Protein AF-A0A0C9XWW9-F1 (afdb_monomer_lite)

Secondary structure (DSSP, 8-state):
----------------------------PPP----------------------------------HHHHHHHHHHHHHHHHHHHHHHHHHHTTPPPPPPPSSEE--SSSPPPEEEEEEEE-TT-SS-EEEEEEE-SSS-HHHHHHHTTEEESSSS--SEEEEHHHHTT-

Foldseek 3Di:
DDDDDDDDDDDDDDDDDDDDDDDDDDDDDDDDDDPPPDDDDDDPDDDDDDDDDDDDPDPPPPPCPPVNQVVLCVVQVVVCVVLLVVCCVVCVPHDDDDDDQEWEDDPDPFDWDWDWAWEAEPVDPDTDTYIYTAGPRHHRQNRCVNNQWHFPTNHHRNYTYGVVVVVVD

Sequence (169 aa):
LEDLLNPAQQAKSEMSHIPAVTTNPQSDPVPLESLDIVDGPEFEVSDDYDIPETSMPTPTIKKSSPSAAFQTWKVVIPTLVEIFVSYLTWTMGKPIPTPPSAMSHCMQACKTKTSVVVCLYFDHTYFCSIPVYSCKCASLPQVLLHHRLFPTSPSQPRMALSVKLLAFY

pLDDT: mean 73.1, std 25.46, range [27.5, 98.12]

Structure (mmCIF, N/CA/C/O backbone):
data_AF-A0A0C9XWW9-F1
#
_entry.id   AF-A0A0C9XWW9-F1
#
loop_
_atom_site.group_PDB
_atom_site.id
_atom_site.type_symbol
_atom_site.label_atom_id
_atom_site.label_alt_id
_atom_site.label_comp_id
_atom_site.label_asym_id
_atom_site.label_entity_id
_atom_site.label_seq_id
_atom_site.pdbx_PDB_ins_code
_atom_site.Cartn_x
_atom_site.Cartn_y
_atom_site.Cartn_z
_atom_site.occupancy
_atom_site.B_iso_or_equiv
_atom_site.auth_seq_id
_atom_site.auth_comp_id
_atom_site.auth_asym_id
_atom_site.auth_atom_id
_atom_site.pdbx_PDB_model_num
ATOM 1 N N . LEU A 1 1 ? 19.267 -6.617 -62.135 1.00 40.06 1 LEU A N 1
ATOM 2 C CA . LEU A 1 1 ? 20.665 -6.688 -62.583 1.00 40.06 1 LEU A CA 1
ATOM 3 C C . LEU A 1 1 ? 21.521 -6.667 -61.321 1.00 40.06 1 LEU A C 1
ATOM 5 O O . LEU A 1 1 ? 21.834 -5.583 -60.850 1.00 40.06 1 LEU A O 1
ATOM 9 N N . GLU A 1 2 ? 21.540 -7.753 -60.537 1.00 38.97 2 GLU A N 1
ATOM 10 C CA . GLU A 1 2 ? 22.310 -9.011 -60.778 1.00 38.97 2 GLU A CA 1
ATOM 11 C C . GLU A 1 2 ? 23.807 -8.720 -60.559 1.00 38.97 2 GLU A C 1
ATOM 13 O O . GLU A 1 2 ? 24.301 -7.736 -61.092 1.00 38.97 2 GLU A O 1
ATOM 18 N N . ASP A 1 3 ? 24.571 -9.387 -59.691 1.00 37.06 3 ASP A N 1
ATOM 19 C CA . ASP A 1 3 ? 24.606 -10.785 -59.225 1.00 37.06 3 ASP A CA 1
ATOM 20 C C . ASP A 1 3 ? 25.201 -10.821 -57.789 1.00 37.06 3 ASP A C 1
ATOM 22 O O . ASP A 1 3 ? 26.042 -9.994 -57.449 1.00 37.06 3 ASP A O 1
ATOM 26 N N . LEU A 1 4 ? 24.724 -11.596 -56.805 1.00 37.94 4 LEU A N 1
ATOM 27 C CA . LEU A 1 4 ? 24.827 -13.057 -56.640 1.00 37.94 4 LEU A CA 1
ATOM 28 C C . LEU A 1 4 ? 26.249 -13.623 -56.821 1.00 37.94 4 LEU A C 1
ATOM 30 O O . LEU A 1 4 ? 26.643 -13.915 -57.937 1.00 37.94 4 LEU A O 1
ATOM 34 N N . LEU A 1 5 ? 26.961 -13.913 -55.720 1.00 39.91 5 LEU A N 1
ATOM 35 C CA . LEU A 1 5 ? 27.507 -15.262 -55.478 1.00 39.91 5 LEU A CA 1
ATOM 36 C C . LEU A 1 5 ? 28.097 -15.415 -54.065 1.00 39.91 5 LEU A C 1
ATOM 38 O O . LEU A 1 5 ? 29.108 -14.820 -53.707 1.00 39.91 5 LEU A O 1
ATOM 42 N N . ASN A 1 6 ? 27.460 -16.289 -53.291 1.00 38.41 6 ASN A N 1
ATOM 43 C CA . ASN A 1 6 ? 28.091 -17.090 -52.245 1.00 38.41 6 ASN A CA 1
ATOM 44 C C . ASN A 1 6 ? 28.677 -18.349 -52.920 1.00 38.41 6 ASN A C 1
ATOM 46 O O . ASN A 1 6 ? 28.137 -18.774 -53.946 1.00 38.41 6 ASN A O 1
ATOM 50 N N . PRO A 1 7 ? 29.689 -19.013 -52.343 1.00 39.12 7 PRO A N 1
ATOM 51 C CA . PRO A 1 7 ? 29.420 -20.406 -51.983 1.00 39.12 7 PRO A CA 1
ATOM 52 C C . PRO A 1 7 ? 30.041 -20.849 -50.652 1.00 39.12 7 PRO A C 1
ATOM 54 O O . PRO A 1 7 ? 31.149 -20.484 -50.270 1.00 39.12 7 PRO A O 1
ATOM 57 N N . ALA A 1 8 ? 29.289 -21.720 -49.985 1.00 30.98 8 ALA A N 1
ATOM 58 C CA . ALA A 1 8 ? 29.700 -22.515 -48.843 1.00 30.98 8 ALA A CA 1
ATOM 59 C C . ALA A 1 8 ? 30.449 -23.804 -49.263 1.00 30.98 8 ALA A C 1
ATOM 61 O O . ALA A 1 8 ? 30.346 -24.234 -50.410 1.00 30.98 8 ALA A O 1
ATOM 62 N N . GLN A 1 9 ? 31.016 -24.479 -48.244 1.00 34.03 9 GLN A N 1
ATOM 63 C CA . GLN A 1 9 ? 31.475 -25.892 -48.168 1.00 34.03 9 GLN A CA 1
ATOM 64 C C . GLN A 1 9 ? 32.918 -26.134 -48.676 1.00 34.03 9 GLN A C 1
ATOM 66 O O . GLN A 1 9 ? 33.296 -25.591 -49.698 1.00 34.03 9 GLN A O 1
ATOM 71 N N . GLN A 1 10 ? 33.832 -26.876 -48.024 1.00 33.25 10 GLN A N 1
ATOM 72 C CA . GLN A 1 10 ? 33.817 -28.107 -47.193 1.00 33.25 10 GLN A CA 1
ATOM 73 C C . GLN A 1 10 ? 34.982 -28.029 -46.156 1.00 33.25 10 GLN A C 1
ATOM 75 O O . GLN A 1 10 ? 36.001 -27.428 -46.464 1.00 33.25 10 GLN A O 1
ATOM 80 N N . ALA A 1 11 ? 34.928 -28.446 -44.879 1.00 31.42 11 ALA A N 1
ATOM 81 C CA . ALA A 1 11 ? 34.630 -29.736 -44.223 1.00 31.42 11 ALA A CA 1
ATOM 82 C C . ALA A 1 11 ? 35.707 -30.849 -44.363 1.00 31.42 11 ALA A C 1
ATOM 84 O O . ALA A 1 11 ? 35.730 -31.516 -45.391 1.00 31.42 11 ALA A O 1
ATOM 85 N N . LYS A 1 12 ? 36.511 -31.089 -43.296 1.00 30.19 12 LYS A N 1
ATOM 86 C CA . LYS A 1 12 ? 36.860 -32.388 -42.622 1.00 30.19 12 LYS A CA 1
ATOM 87 C C . LYS A 1 12 ? 38.140 -32.265 -41.754 1.00 30.19 12 LYS A C 1
ATOM 89 O O . LYS A 1 12 ? 39.131 -31.756 -42.252 1.00 30.19 12 LYS A O 1
ATOM 94 N N . SER A 1 13 ? 38.089 -32.561 -40.440 1.00 28.86 13 SER A N 1
ATOM 95 C CA . SER A 1 13 ? 38.385 -33.865 -39.756 1.00 28.86 13 SER A CA 1
ATOM 96 C C . SER A 1 13 ? 39.861 -33.910 -39.305 1.00 28.86 13 SER A C 1
ATOM 98 O O . SER A 1 13 ? 40.701 -33.498 -40.088 1.00 28.86 13 SER A O 1
ATOM 100 N N . GLU A 1 14 ? 40.314 -34.283 -38.101 1.00 30.33 14 GLU A N 1
ATOM 101 C CA . GLU A 1 14 ? 39.914 -35.261 -37.063 1.00 30.33 14 GLU A CA 1
ATOM 102 C C . GLU A 1 14 ? 40.643 -34.861 -35.741 1.00 30.33 14 GLU A C 1
ATOM 104 O O . GLU A 1 14 ? 41.736 -34.306 -35.804 1.00 30.33 14 GLU A O 1
ATOM 109 N N . MET A 1 15 ? 40.024 -34.889 -34.551 1.00 27.50 15 MET A N 1
ATOM 110 C CA . MET A 1 15 ? 39.854 -36.013 -33.595 1.00 27.50 15 MET A CA 1
ATOM 111 C C . MET A 1 15 ? 41.070 -36.298 -32.690 1.00 27.50 15 MET A C 1
ATOM 113 O O . MET A 1 15 ? 42.138 -36.629 -33.189 1.00 27.50 15 MET A O 1
ATOM 117 N N . SER A 1 16 ? 40.848 -36.256 -31.363 1.00 29.05 16 SER A N 1
ATOM 118 C CA . SER A 1 16 ? 41.384 -37.166 -30.314 1.00 29.05 16 SER A CA 1
ATOM 119 C C . SER A 1 16 ? 41.247 -36.505 -28.925 1.00 29.05 16 SER A C 1
ATOM 121 O O . SER A 1 16 ? 41.570 -35.330 -28.807 1.00 29.05 16 SER A O 1
ATOM 123 N N . HIS A 1 17 ? 40.870 -37.110 -27.794 1.00 32.97 17 HIS A N 1
ATOM 124 C CA . HIS A 1 17 ? 40.037 -38.253 -27.396 1.00 32.97 17 HIS A CA 1
ATOM 125 C C . HIS A 1 17 ? 39.781 -38.054 -25.876 1.00 32.97 17 HIS A C 1
ATOM 127 O O . HIS A 1 17 ? 40.693 -37.665 -25.150 1.00 32.97 17 HIS A O 1
ATOM 133 N N . ILE A 1 18 ? 38.562 -38.319 -25.390 1.00 35.53 18 ILE A N 1
ATOM 134 C CA . ILE A 1 18 ? 38.232 -38.477 -23.953 1.00 35.53 18 ILE A CA 1
ATOM 135 C C . ILE A 1 18 ? 38.480 -39.949 -23.555 1.00 35.53 18 ILE A C 1
ATOM 137 O O . ILE A 1 18 ? 38.381 -40.825 -24.419 1.00 35.53 18 ILE A O 1
ATOM 141 N N . PRO A 1 19 ? 38.681 -40.259 -22.260 1.00 37.66 19 PRO A N 1
ATOM 142 C CA . PRO A 1 19 ? 37.747 -41.214 -21.667 1.00 37.66 19 PRO A CA 1
ATOM 143 C C . PRO A 1 19 ? 37.187 -40.769 -20.309 1.00 37.66 19 PRO A C 1
ATOM 145 O O . PRO A 1 19 ? 37.862 -40.178 -19.470 1.00 37.66 19 PRO A O 1
ATOM 148 N N . ALA A 1 20 ? 35.903 -41.080 -20.142 1.00 30.98 20 ALA A N 1
ATOM 149 C CA . ALA A 1 20 ? 35.122 -40.941 -18.929 1.00 30.98 20 ALA A CA 1
ATOM 150 C C . ALA A 1 20 ? 35.401 -42.112 -17.978 1.00 30.98 20 ALA A C 1
ATOM 152 O O . ALA A 1 20 ? 35.541 -43.249 -18.429 1.00 30.98 20 ALA A O 1
ATOM 153 N N . VAL A 1 21 ? 35.381 -41.850 -16.670 1.00 30.31 21 VAL A N 1
ATOM 154 C CA . VAL A 1 21 ? 35.146 -42.877 -15.648 1.00 30.31 21 VAL A CA 1
ATOM 155 C C . VAL A 1 21 ? 34.061 -42.379 -14.704 1.00 30.31 21 VAL A C 1
ATOM 157 O O . VAL A 1 21 ? 34.193 -41.369 -14.018 1.00 30.31 21 VAL A O 1
ATOM 160 N N . THR A 1 22 ? 32.964 -43.119 -14.738 1.00 34.88 22 THR A N 1
ATOM 161 C CA . THR A 1 22 ? 31.818 -43.102 -13.839 1.00 34.88 22 THR A CA 1
ATOM 162 C C . THR A 1 22 ? 32.202 -43.746 -12.511 1.00 34.88 22 THR A C 1
ATOM 164 O O . THR A 1 22 ? 32.738 -44.846 -12.540 1.00 34.88 22 THR A O 1
ATOM 167 N N . THR A 1 23 ? 31.823 -43.147 -11.380 1.00 30.69 23 THR A N 1
ATOM 168 C CA . THR A 1 23 ? 31.320 -43.882 -10.201 1.00 30.69 23 THR A CA 1
ATOM 169 C C . THR A 1 23 ? 30.822 -42.904 -9.146 1.00 30.69 23 THR A C 1
ATOM 171 O O . THR A 1 23 ? 31.571 -42.064 -8.661 1.00 30.69 23 THR A O 1
ATOM 174 N N . ASN A 1 24 ? 29.554 -43.061 -8.782 1.00 34.94 24 ASN A N 1
ATOM 175 C CA . ASN A 1 24 ? 28.954 -42.540 -7.562 1.00 34.94 24 ASN A CA 1
ATOM 176 C C . ASN A 1 24 ? 28.711 -43.758 -6.653 1.00 34.94 24 ASN A C 1
ATOM 178 O O . ASN A 1 24 ? 28.224 -44.776 -7.156 1.00 34.94 24 ASN A O 1
ATOM 182 N N . PRO A 1 25 ? 29.030 -43.681 -5.355 1.00 36.66 25 PRO A N 1
ATOM 183 C CA . PRO A 1 25 ? 28.095 -44.208 -4.367 1.00 36.66 25 PRO A CA 1
ATOM 184 C C . PRO A 1 25 ? 27.924 -43.268 -3.160 1.00 36.66 25 PRO A C 1
ATOM 186 O O . PRO A 1 25 ? 28.875 -42.922 -2.475 1.00 36.66 25 PRO A O 1
ATOM 189 N N . GLN A 1 26 ? 26.664 -42.894 -2.932 1.00 30.22 26 GLN A N 1
ATOM 190 C CA . GLN A 1 26 ? 25.923 -43.050 -1.675 1.00 30.22 26 GLN A CA 1
ATOM 191 C C . GLN A 1 26 ? 26.580 -42.614 -0.341 1.00 30.22 26 GLN A C 1
ATOM 193 O O . GLN A 1 26 ? 27.441 -43.297 0.192 1.00 30.22 26 GLN A O 1
ATOM 198 N N . SER A 1 27 ? 26.027 -41.517 0.200 1.00 33.97 27 SER A N 1
ATOM 199 C CA . SER A 1 27 ? 25.735 -41.193 1.614 1.00 33.97 27 SER A CA 1
ATOM 200 C C . SER A 1 27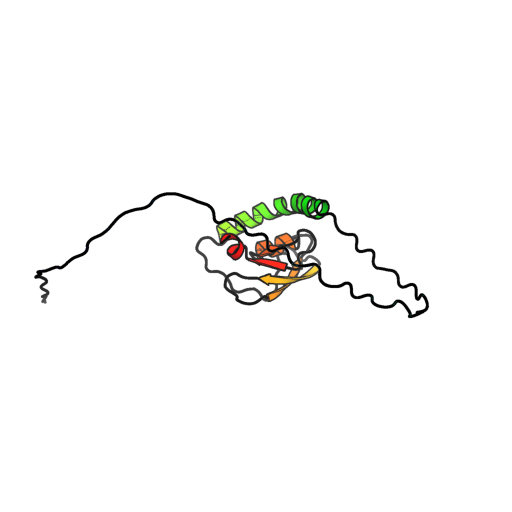 ? 26.737 -41.553 2.718 1.00 33.97 27 SER A C 1
ATOM 202 O O . SER A 1 27 ? 26.885 -42.723 3.040 1.00 33.97 27 SER A O 1
ATOM 204 N N . ASP A 1 28 ? 27.202 -40.524 3.437 1.00 34.56 28 ASP A N 1
ATOM 205 C CA . ASP A 1 28 ? 27.010 -40.428 4.893 1.00 34.56 28 ASP A CA 1
ATOM 206 C C . ASP A 1 28 ? 27.047 -38.954 5.367 1.00 34.56 28 ASP A C 1
ATOM 208 O O . ASP A 1 28 ? 27.681 -38.117 4.713 1.00 34.56 28 ASP A O 1
ATOM 212 N N . PRO A 1 29 ? 26.335 -38.591 6.454 1.00 36.78 29 PRO A N 1
ATOM 213 C CA . PRO A 1 29 ? 26.256 -37.224 6.962 1.00 36.78 29 PRO A CA 1
ATOM 214 C C . PRO A 1 29 ? 27.496 -36.877 7.792 1.00 36.78 29 PRO A C 1
ATOM 216 O O . PRO A 1 29 ? 27.894 -37.628 8.679 1.00 36.78 29 PRO A O 1
ATOM 219 N N . VAL A 1 30 ? 28.069 -35.699 7.546 1.00 40.69 30 VAL A N 1
ATOM 220 C CA . VAL A 1 30 ? 29.135 -35.121 8.376 1.00 40.69 30 VAL A CA 1
ATOM 221 C C . VAL A 1 30 ? 28.587 -34.880 9.793 1.00 40.69 30 VAL A C 1
ATOM 223 O O . VAL A 1 30 ? 27.584 -34.171 9.923 1.00 40.69 30 VAL A O 1
ATOM 226 N N . PRO A 1 31 ? 29.195 -35.439 10.857 1.00 36.09 31 PRO A N 1
ATOM 227 C CA . PRO A 1 31 ? 28.793 -35.146 12.227 1.00 36.09 31 PRO A CA 1
ATOM 228 C C . PRO A 1 31 ? 29.014 -33.665 12.550 1.00 36.09 31 PRO A C 1
ATOM 230 O O . PRO A 1 31 ? 30.104 -33.129 12.363 1.00 36.09 31 PRO A O 1
ATOM 233 N N . LEU A 1 32 ? 27.960 -33.009 13.033 1.00 43.41 32 LEU A N 1
ATOM 234 C CA . LEU A 1 32 ? 28.027 -31.686 13.641 1.00 43.41 32 LEU A CA 1
ATOM 235 C C . LEU A 1 32 ? 28.791 -31.823 14.967 1.00 43.41 32 LEU A C 1
ATOM 237 O O . LEU A 1 32 ? 28.205 -32.222 15.972 1.00 43.41 32 LEU A O 1
ATOM 241 N N . GLU A 1 33 ? 30.094 -31.546 14.973 1.00 39.91 33 GLU A N 1
ATOM 242 C CA . GLU A 1 33 ? 30.825 -31.378 16.228 1.00 39.91 33 GLU A CA 1
ATOM 243 C C . GLU A 1 33 ? 30.310 -30.117 16.933 1.00 39.91 33 GLU A C 1
ATOM 245 O O . GLU A 1 33 ? 30.419 -28.997 16.428 1.00 39.91 33 GLU A O 1
ATOM 250 N N . SER A 1 34 ? 29.694 -30.329 18.095 1.00 47.06 34 SER A N 1
ATOM 251 C CA . SER A 1 34 ? 29.307 -29.289 19.039 1.00 47.06 34 SER A CA 1
ATOM 252 C C . SER A 1 34 ? 30.546 -28.508 19.465 1.00 47.06 34 SER A C 1
ATOM 254 O O . SER A 1 34 ? 31.399 -29.026 20.180 1.00 47.06 34 SER A O 1
ATOM 256 N N . LEU A 1 35 ? 30.642 -27.247 19.048 1.00 41.38 35 LEU A N 1
ATOM 257 C CA . LEU A 1 35 ? 31.572 -26.311 19.665 1.00 41.38 35 LEU A CA 1
ATOM 258 C C . LEU A 1 35 ? 30.942 -25.809 20.963 1.00 41.38 35 LEU A C 1
ATOM 260 O O . LEU A 1 35 ? 30.214 -24.816 20.978 1.00 41.38 35 LEU A O 1
ATOM 264 N N . ASP A 1 36 ? 31.228 -26.535 22.041 1.00 40.72 36 ASP A N 1
ATOM 265 C CA . ASP A 1 36 ? 31.082 -26.056 23.410 1.00 40.72 36 ASP A CA 1
ATOM 266 C C . ASP A 1 36 ? 31.981 -24.827 23.588 1.00 40.72 36 ASP A C 1
ATOM 268 O O . ASP A 1 36 ? 33.204 -24.921 23.726 1.00 40.72 36 ASP A O 1
ATOM 272 N N . ILE A 1 37 ? 31.373 -23.641 23.542 1.00 46.06 37 ILE A N 1
ATOM 273 C CA . ILE A 1 37 ? 32.060 -22.400 23.888 1.00 46.06 37 ILE A CA 1
ATOM 274 C C . ILE A 1 37 ? 32.022 -22.264 25.408 1.00 46.06 37 ILE A C 1
ATOM 276 O O . ILE A 1 37 ? 31.031 -21.848 26.001 1.00 46.06 37 ILE A O 1
ATOM 280 N N . VAL A 1 38 ? 33.145 -22.699 25.973 1.00 46.09 38 VAL A N 1
ATOM 281 C CA . VAL A 1 38 ? 33.777 -22.355 27.250 1.00 46.09 38 VAL A CA 1
ATOM 282 C C . VAL A 1 38 ? 33.145 -21.171 27.993 1.00 46.09 38 VAL A C 1
ATOM 284 O O . VAL A 1 38 ? 33.135 -20.037 27.515 1.00 46.09 38 VAL A O 1
ATOM 287 N N . ASP A 1 39 ? 32.715 -21.486 29.215 1.00 48.38 39 ASP A N 1
ATOM 288 C CA . ASP A 1 39 ? 32.425 -20.588 30.331 1.00 48.38 39 ASP A CA 1
ATOM 289 C C . ASP A 1 39 ? 33.596 -19.609 30.550 1.00 48.38 39 ASP A C 1
ATOM 291 O O . ASP A 1 39 ? 34.717 -20.005 30.880 1.00 48.38 39 ASP A O 1
ATOM 295 N N . GLY A 1 40 ? 33.358 -18.331 30.257 1.00 40.97 40 GLY A N 1
ATOM 296 C CA . GLY A 1 40 ? 34.312 -17.241 30.460 1.00 40.97 40 GLY A CA 1
ATOM 297 C C . GLY A 1 40 ? 34.076 -16.576 31.819 1.00 40.97 40 GLY A C 1
ATOM 298 O O . GLY A 1 40 ? 32.930 -16.505 32.254 1.00 40.97 40 GLY A O 1
ATOM 299 N N . PRO A 1 41 ? 35.128 -16.078 32.491 1.00 46.25 41 PRO A N 1
ATOM 300 C CA . PRO A 1 41 ? 35.077 -15.752 33.911 1.00 46.25 41 PRO A CA 1
ATOM 301 C C . PRO A 1 41 ? 34.071 -14.639 34.224 1.00 46.25 41 PRO A C 1
ATOM 303 O O . PRO A 1 41 ? 34.041 -13.604 33.551 1.00 46.25 41 PRO A O 1
ATOM 306 N N . GLU A 1 42 ? 33.292 -14.865 35.285 1.00 43.41 42 GLU A N 1
ATOM 307 C CA . GLU A 1 42 ? 32.473 -13.866 35.969 1.00 43.41 42 GLU A CA 1
ATOM 308 C C . GLU A 1 42 ? 33.318 -12.626 36.278 1.00 43.41 42 GLU A C 1
ATOM 310 O O . GLU A 1 42 ? 34.273 -12.664 37.055 1.00 43.41 42 GLU A O 1
ATOM 315 N N . PHE A 1 43 ? 32.963 -11.501 35.664 1.00 43.44 43 PHE A N 1
ATOM 316 C CA . PHE A 1 43 ? 33.424 -10.204 36.130 1.00 43.44 43 PHE A CA 1
ATOM 317 C C . PHE A 1 43 ? 32.491 -9.762 37.255 1.00 43.44 43 PHE A C 1
ATOM 319 O O . PHE A 1 43 ? 31.407 -9.239 36.996 1.00 43.44 43 PHE A O 1
ATOM 326 N N . GLU A 1 44 ? 32.919 -9.967 38.501 1.00 50.94 44 GLU A N 1
ATOM 327 C CA . GLU A 1 44 ? 32.336 -9.270 39.643 1.00 50.94 44 GLU A CA 1
ATOM 328 C C . GLU A 1 44 ? 32.612 -7.770 39.496 1.00 50.94 44 GLU A C 1
ATOM 330 O O . GLU A 1 44 ? 33.733 -7.288 39.681 1.00 50.94 44 GLU A O 1
ATOM 335 N N . VAL A 1 45 ? 31.581 -7.018 39.116 1.00 45.06 45 VAL A N 1
ATOM 336 C CA . VAL A 1 45 ? 31.594 -5.560 39.207 1.00 45.06 45 VAL A CA 1
ATOM 337 C C . VAL A 1 45 ? 31.037 -5.201 40.577 1.00 45.06 45 VAL A C 1
ATOM 339 O O . VAL A 1 45 ? 29.855 -5.371 40.840 1.00 45.06 45 VAL A O 1
ATOM 342 N N . SER A 1 46 ? 31.942 -4.740 41.436 1.00 47.50 46 SER A N 1
ATOM 343 C CA . SER A 1 46 ? 31.696 -4.224 42.781 1.00 47.50 46 SER A CA 1
ATOM 344 C C . SER A 1 46 ? 30.551 -3.203 42.810 1.00 47.50 46 SER A C 1
ATOM 346 O O . SER A 1 46 ? 30.647 -2.143 42.188 1.00 47.50 46 SER A O 1
ATOM 348 N N . ASP A 1 47 ? 29.513 -3.507 43.587 1.00 48.09 47 ASP A N 1
ATOM 349 C CA . ASP A 1 47 ? 28.431 -2.593 43.954 1.00 48.09 47 ASP A CA 1
ATOM 350 C C . ASP A 1 47 ? 28.922 -1.605 45.023 1.00 48.09 47 ASP A C 1
ATOM 352 O O . ASP A 1 47 ? 29.044 -1.981 46.185 1.00 48.09 47 ASP A O 1
ATOM 356 N N . ASP A 1 48 ? 29.199 -0.350 44.657 1.00 50.19 48 ASP A N 1
ATOM 357 C CA . ASP A 1 48 ? 29.124 0.765 45.616 1.00 50.19 48 ASP A CA 1
ATOM 358 C C . ASP A 1 48 ? 29.000 2.123 44.905 1.00 50.19 48 ASP A C 1
ATOM 360 O O . ASP A 1 48 ? 29.995 2.790 44.625 1.00 50.19 48 ASP A O 1
ATOM 364 N N . TYR A 1 49 ? 27.765 2.530 44.594 1.00 45.88 49 TYR A N 1
ATOM 365 C CA . TYR A 1 49 ? 27.423 3.938 44.369 1.00 45.88 49 TYR A CA 1
ATOM 366 C C . TYR A 1 49 ? 25.988 4.210 44.841 1.00 45.88 49 TYR A C 1
ATOM 368 O O . TYR A 1 49 ? 25.021 3.927 44.133 1.00 45.88 49 TYR A O 1
ATOM 376 N N . ASP A 1 50 ? 25.856 4.815 46.024 1.00 52.19 50 ASP A N 1
ATOM 377 C CA . ASP A 1 50 ? 24.626 5.462 46.492 1.00 52.19 50 ASP A CA 1
ATOM 378 C C . ASP A 1 50 ? 24.258 6.632 45.556 1.00 52.19 50 ASP A C 1
ATOM 380 O O . ASP A 1 50 ? 24.879 7.701 45.584 1.00 52.19 50 ASP A O 1
ATOM 384 N N . ILE A 1 51 ? 23.234 6.446 44.715 1.00 53.75 51 ILE A N 1
ATOM 385 C CA . ILE A 1 51 ? 22.627 7.510 43.901 1.00 53.75 51 ILE A CA 1
ATOM 386 C C . ILE A 1 51 ? 21.190 7.765 44.388 1.00 53.75 51 ILE A C 1
ATOM 388 O O . ILE A 1 51 ? 20.389 6.831 44.413 1.00 53.75 51 ILE A O 1
ATOM 392 N N . PRO A 1 52 ? 20.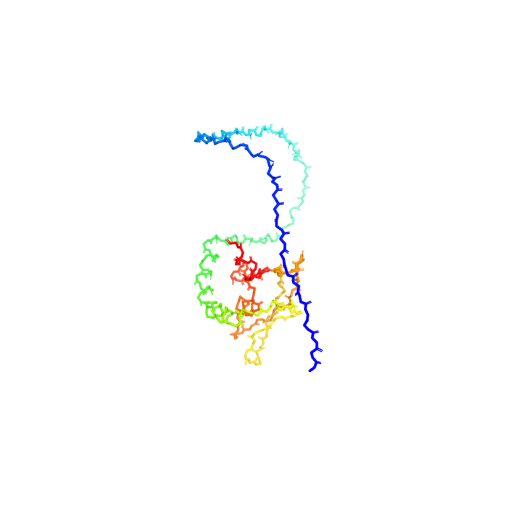816 9.017 44.733 1.00 47.84 52 PRO A N 1
ATOM 393 C CA . PRO A 1 52 ? 19.477 9.341 45.223 1.00 47.84 52 PRO A CA 1
ATOM 394 C C . PRO A 1 52 ? 18.382 9.034 44.192 1.00 47.84 52 PRO A C 1
ATOM 396 O O . PRO A 1 52 ? 18.446 9.494 43.048 1.00 47.84 52 PRO A O 1
ATOM 399 N N . GLU A 1 53 ? 17.344 8.310 44.622 1.00 50.28 53 GLU A N 1
ATOM 400 C CA . GLU A 1 53 ? 16.147 7.988 43.839 1.00 50.28 53 GLU A CA 1
ATOM 401 C C . GLU A 1 53 ? 15.482 9.251 43.267 1.00 50.28 53 GLU A C 1
ATOM 403 O O . GLU A 1 53 ? 14.729 9.960 43.934 1.00 50.28 53 GLU A O 1
ATOM 408 N N . THR A 1 54 ? 15.708 9.510 41.980 1.00 47.06 54 THR A N 1
ATOM 409 C CA . THR A 1 54 ? 14.827 10.366 41.182 1.00 47.06 54 THR A CA 1
ATOM 410 C C . THR A 1 54 ? 13.876 9.459 40.416 1.00 47.06 54 THR A C 1
ATOM 412 O O . THR A 1 54 ? 14.247 8.826 39.428 1.00 47.06 54 THR A O 1
ATOM 415 N N . SER A 1 55 ? 12.636 9.379 40.898 1.00 55.91 55 SER A N 1
ATOM 416 C CA . SER A 1 55 ? 11.546 8.614 40.293 1.00 55.91 55 SER A CA 1
ATOM 417 C C . SER A 1 55 ? 11.138 9.210 38.941 1.00 55.91 55 SER A C 1
ATOM 419 O O . SER A 1 55 ? 10.214 10.012 38.817 1.00 55.91 55 SER A O 1
ATOM 421 N N . MET A 1 56 ? 11.831 8.802 37.879 1.00 56.50 56 MET A N 1
ATOM 422 C CA . MET A 1 56 ? 11.321 8.965 36.522 1.00 56.50 56 MET A CA 1
ATOM 423 C C . MET A 1 56 ? 10.323 7.842 36.209 1.00 56.50 56 MET A C 1
ATOM 425 O O . MET A 1 56 ? 10.621 6.673 36.461 1.00 56.50 56 MET A O 1
ATOM 429 N N . PRO A 1 57 ? 9.154 8.150 35.617 1.00 47.94 57 PRO A N 1
ATOM 430 C CA . PRO A 1 57 ? 8.207 7.126 35.208 1.00 47.94 57 PRO A CA 1
ATOM 431 C C . PRO A 1 57 ? 8.834 6.269 34.107 1.00 47.94 57 PRO A C 1
ATOM 433 O O . PRO A 1 57 ? 9.052 6.720 32.982 1.00 47.94 57 PRO A O 1
ATOM 436 N N . THR A 1 58 ? 9.124 5.014 34.440 1.00 47.59 58 THR A N 1
ATOM 437 C CA . THR A 1 58 ? 9.568 4.000 33.488 1.00 47.59 58 THR A CA 1
ATOM 438 C C . THR A 1 58 ? 8.488 3.837 32.414 1.00 47.59 58 THR A C 1
ATOM 440 O O . THR A 1 58 ? 7.355 3.474 32.748 1.00 47.59 58 THR A O 1
ATOM 443 N N . PRO A 1 59 ? 8.777 4.084 31.121 1.00 52.69 59 PRO A N 1
ATOM 444 C CA . PRO A 1 59 ? 7.817 3.796 30.071 1.00 52.69 59 PRO A CA 1
ATOM 445 C C . PRO A 1 59 ? 7.567 2.291 30.083 1.00 52.69 59 PRO A C 1
ATOM 447 O O . PRO A 1 59 ? 8.456 1.492 29.791 1.00 52.69 59 PRO A O 1
ATOM 450 N N . THR A 1 60 ? 6.354 1.892 30.459 1.00 47.50 60 THR A N 1
ATOM 451 C CA . THR A 1 60 ? 5.932 0.496 30.426 1.00 47.50 60 THR A CA 1
ATOM 452 C C . THR A 1 60 ? 5.940 0.056 28.966 1.00 47.50 60 THR A C 1
ATOM 454 O O . THR A 1 60 ? 4.983 0.293 28.223 1.00 47.50 60 THR A O 1
ATOM 457 N N . ILE A 1 61 ? 7.039 -0.554 28.519 1.00 61.91 61 ILE A N 1
ATOM 458 C CA . ILE A 1 61 ? 7.099 -1.218 27.222 1.00 61.91 61 ILE A CA 1
ATOM 459 C C . ILE A 1 61 ? 6.146 -2.404 27.337 1.00 61.91 61 ILE A C 1
ATOM 461 O O . ILE A 1 61 ? 6.504 -3.477 27.821 1.00 61.91 61 ILE A O 1
ATOM 465 N N . LYS A 1 62 ? 4.891 -2.196 26.928 1.00 61.16 62 LYS A N 1
ATOM 466 C CA . LYS A 1 62 ? 3.943 -3.282 26.703 1.00 61.16 62 LYS A CA 1
ATOM 467 C C . LYS A 1 62 ? 4.554 -4.137 25.601 1.00 61.16 62 LYS A C 1
ATOM 469 O O . LYS A 1 62 ? 4.441 -3.796 24.426 1.00 61.16 62 LYS A O 1
ATOM 474 N N . LYS A 1 63 ? 5.245 -5.213 25.985 1.00 58.19 63 LYS A N 1
ATOM 475 C CA . LYS A 1 63 ? 5.690 -6.256 25.062 1.00 58.19 63 LYS A CA 1
ATOM 476 C C . LYS A 1 63 ? 4.429 -6.756 24.368 1.00 58.19 63 LYS A C 1
ATOM 478 O O . LYS A 1 63 ? 3.620 -7.459 24.971 1.00 58.19 63 LYS A O 1
ATOM 483 N N . SER A 1 64 ? 4.198 -6.306 23.137 1.00 61.16 64 SER A N 1
ATOM 484 C CA . SER A 1 64 ? 3.106 -6.819 22.327 1.00 61.16 64 SER A CA 1
ATOM 485 C C . SER A 1 64 ? 3.377 -8.304 22.153 1.00 61.16 64 SER A C 1
ATOM 487 O O . SER A 1 64 ? 4.379 -8.672 21.540 1.00 61.16 64 SER A O 1
ATOM 489 N N . SER A 1 65 ? 2.534 -9.147 22.746 1.00 68.12 65 SER A N 1
ATOM 490 C CA . SER A 1 65 ? 2.645 -10.592 22.575 1.00 68.12 65 SER A CA 1
ATOM 491 C C . SER A 1 65 ? 2.688 -10.913 21.072 1.00 68.12 65 SER A C 1
ATOM 493 O O . SER A 1 65 ? 1.948 -10.271 20.316 1.00 68.12 65 SER A O 1
ATOM 495 N N . PRO A 1 66 ? 3.501 -11.884 20.612 1.00 69.44 66 PRO A N 1
ATOM 496 C CA . PRO A 1 66 ? 3.479 -12.358 19.224 1.00 69.44 66 PRO A CA 1
ATOM 497 C C . PRO A 1 66 ? 2.059 -12.660 18.716 1.00 69.44 66 PRO A C 1
ATOM 499 O O . PRO A 1 66 ? 1.760 -12.476 17.534 1.00 69.44 66 PRO A O 1
ATOM 502 N N . SER A 1 67 ? 1.146 -13.019 19.627 1.00 79.06 67 SER A N 1
ATOM 503 C CA . SER A 1 67 ? -0.274 -13.189 19.326 1.00 79.06 67 SER A CA 1
ATOM 504 C C . SER A 1 67 ? -0.938 -11.909 18.799 1.00 79.06 67 SER A C 1
ATOM 506 O O . SER A 1 67 ? -1.712 -11.983 17.852 1.00 79.06 67 SER A O 1
ATOM 508 N N . ALA A 1 68 ? -0.621 -10.727 19.331 1.00 87.94 68 ALA A N 1
ATOM 509 C CA . ALA A 1 68 ? -1.262 -9.470 18.940 1.00 87.94 68 ALA A CA 1
ATOM 510 C C . ALA A 1 68 ? -0.901 -9.052 17.505 1.00 87.94 68 ALA A C 1
ATOM 512 O O . ALA A 1 68 ? -1.774 -8.642 16.734 1.00 87.94 68 ALA A O 1
ATOM 513 N N . ALA A 1 69 ? 0.371 -9.197 17.122 1.00 87.75 69 ALA A N 1
ATOM 514 C CA . ALA A 1 69 ? 0.812 -8.927 15.756 1.00 87.75 69 ALA A CA 1
ATOM 515 C C . ALA A 1 69 ? 0.131 -9.881 14.765 1.00 87.75 69 ALA A C 1
ATOM 517 O O . ALA A 1 69 ? -0.396 -9.438 13.745 1.00 87.75 69 ALA A O 1
ATOM 518 N N . PHE A 1 70 ? 0.062 -11.170 15.103 1.00 92.31 70 PHE A N 1
ATOM 519 C CA . PHE A 1 70 ? -0.618 -12.174 14.289 1.00 92.31 70 PHE A CA 1
ATOM 520 C C . PHE A 1 70 ? -2.119 -11.890 14.126 1.00 92.31 70 PHE A C 1
ATOM 522 O O . PHE A 1 70 ? -2.631 -11.928 13.008 1.00 92.31 70 PHE A O 1
ATOM 529 N N . GLN A 1 71 ? -2.825 -11.535 15.205 1.00 94.06 71 GLN A N 1
ATOM 530 C CA . GLN A 1 71 ? -4.241 -11.157 15.111 1.00 94.06 71 GLN A CA 1
ATOM 531 C C . GLN A 1 71 ? -4.439 -9.906 14.250 1.00 94.06 71 GLN A C 1
ATOM 533 O O . GLN A 1 71 ? -5.377 -9.841 13.460 1.00 94.06 71 GLN A O 1
ATOM 538 N N . THR A 1 72 ? -3.529 -8.934 14.341 1.00 94.56 72 THR A N 1
ATOM 539 C CA . THR A 1 72 ? -3.587 -7.739 13.489 1.00 94.56 72 THR A CA 1
ATOM 540 C C . THR A 1 72 ? -3.383 -8.111 12.019 1.00 94.56 72 THR A C 1
ATOM 542 O O . THR A 1 72 ? -4.127 -7.646 11.158 1.00 94.56 72 THR A O 1
ATOM 545 N N . TRP A 1 73 ? -2.430 -8.997 11.716 1.00 95.31 73 TRP A N 1
ATOM 546 C CA . TRP A 1 73 ? -2.226 -9.501 10.357 1.00 95.31 73 TRP A CA 1
ATOM 547 C C . TRP A 1 73 ? -3.459 -10.211 9.799 1.00 95.31 73 TRP A C 1
ATOM 549 O O . TRP A 1 73 ? -3.800 -9.973 8.643 1.00 95.31 73 TRP A O 1
ATOM 559 N N . LYS A 1 74 ? -4.178 -11.004 10.603 1.00 95.81 74 LYS A N 1
ATOM 560 C CA . LYS A 1 74 ? -5.436 -11.633 10.159 1.00 95.81 74 LYS A CA 1
ATOM 561 C C . LYS A 1 74 ? -6.482 -10.626 9.685 1.00 95.81 74 LYS A C 1
ATOM 563 O O . LYS A 1 74 ? -7.270 -10.955 8.808 1.00 95.81 74 LYS A O 1
ATOM 568 N N . VAL A 1 75 ? -6.483 -9.419 10.250 1.00 95.88 75 VAL A N 1
ATOM 569 C CA . VAL A 1 75 ? -7.378 -8.332 9.830 1.00 95.88 75 VAL A CA 1
ATOM 570 C C . VAL A 1 75 ? -6.818 -7.588 8.617 1.00 95.88 75 VAL A C 1
ATOM 572 O O . VAL A 1 75 ? -7.569 -7.251 7.708 1.00 95.88 75 VAL A O 1
ATOM 575 N N . VAL A 1 76 ? -5.505 -7.339 8.576 1.00 96.06 76 VAL A N 1
ATOM 576 C CA . VAL A 1 76 ? -4.868 -6.530 7.524 1.00 96.06 76 VAL A CA 1
ATOM 577 C C . VAL A 1 76 ? -4.723 -7.292 6.207 1.00 96.06 76 VAL A C 1
ATOM 579 O O . VAL A 1 76 ? -5.061 -6.731 5.167 1.00 96.06 76 VAL A O 1
ATOM 582 N N . ILE A 1 77 ? -4.265 -8.550 6.217 1.00 96.62 77 ILE A N 1
ATOM 583 C CA . ILE A 1 77 ? -4.007 -9.325 4.989 1.00 96.62 77 ILE A CA 1
ATOM 584 C C . ILE A 1 77 ? -5.220 -9.357 4.046 1.00 96.62 77 ILE A C 1
ATOM 586 O O . ILE A 1 77 ? -5.030 -9.037 2.873 1.00 96.62 77 ILE A O 1
ATOM 590 N N . PRO A 1 78 ? -6.461 -9.639 4.499 1.00 97.62 78 PRO A N 1
ATOM 591 C CA . PRO A 1 78 ? -7.626 -9.626 3.613 1.00 97.62 78 PRO A CA 1
ATOM 592 C C . PRO A 1 78 ? -7.826 -8.299 2.871 1.00 97.62 78 PRO A C 1
ATOM 594 O O . PRO A 1 78 ? -8.191 -8.302 1.700 1.00 97.62 78 PRO A O 1
ATOM 597 N N . THR A 1 79 ? -7.520 -7.164 3.510 1.00 95.94 79 THR A N 1
ATOM 598 C CA . THR A 1 79 ? -7.652 -5.826 2.895 1.00 95.94 79 THR A CA 1
ATOM 599 C C . THR A 1 79 ? -6.607 -5.536 1.815 1.00 95.94 79 THR A C 1
ATOM 601 O O . THR A 1 79 ? -6.725 -4.547 1.091 1.00 95.94 79 THR A O 1
ATOM 604 N N . LEU A 1 80 ? -5.567 -6.369 1.733 1.00 96.69 80 LEU A N 1
ATOM 605 C CA . LEU A 1 80 ? -4.446 -6.230 0.809 1.00 96.69 80 LEU A CA 1
ATOM 606 C C . LEU A 1 80 ? -4.585 -7.122 -0.429 1.00 96.69 80 LEU A C 1
ATOM 608 O O . LEU A 1 80 ? -3.945 -6.843 -1.439 1.00 96.69 80 LEU A O 1
ATOM 612 N N . VAL A 1 81 ? -5.414 -8.170 -0.374 1.00 96.25 81 VAL A N 1
ATOM 613 C CA . VAL A 1 81 ? -5.510 -9.184 -1.439 1.00 96.25 81 VAL A CA 1
ATOM 614 C C . VAL A 1 81 ? -5.915 -8.566 -2.775 1.00 96.25 81 VAL A C 1
ATOM 616 O O . VAL A 1 81 ? -5.239 -8.779 -3.777 1.00 96.25 81 VAL A O 1
ATOM 619 N N . GLU A 1 82 ? -6.976 -7.760 -2.804 1.00 95.75 82 GLU A N 1
ATOM 620 C CA . GLU A 1 82 ? -7.456 -7.139 -4.048 1.00 95.75 82 GLU A CA 1
ATOM 621 C C . GLU A 1 82 ? -6.418 -6.180 -4.654 1.00 95.75 82 GLU A C 1
ATOM 623 O O . GLU A 1 82 ? -6.189 -6.169 -5.867 1.00 95.75 82 GLU A O 1
ATOM 628 N N . ILE A 1 83 ? -5.725 -5.425 -3.796 1.00 94.88 83 ILE A N 1
ATOM 629 C CA . ILE A 1 83 ? -4.641 -4.522 -4.196 1.00 94.88 83 ILE A CA 1
ATOM 630 C C . ILE A 1 83 ? -3.483 -5.328 -4.787 1.00 94.88 83 ILE A C 1
ATOM 632 O O . ILE A 1 83 ? -2.935 -4.949 -5.822 1.00 94.88 83 ILE A O 1
ATOM 636 N N . PHE A 1 84 ? -3.131 -6.455 -4.166 1.00 94.50 84 PHE A N 1
ATOM 637 C CA . PHE A 1 84 ? -2.077 -7.343 -4.643 1.00 94.50 84 PHE A CA 1
ATOM 638 C C . PHE A 1 84 ? -2.407 -7.941 -6.013 1.00 94.50 84 PHE A C 1
ATOM 640 O O . PHE A 1 84 ? -1.580 -7.889 -6.920 1.00 94.50 84 PHE A O 1
ATOM 647 N N . VAL A 1 85 ? -3.628 -8.450 -6.196 1.00 94.62 85 VAL A N 1
ATOM 648 C CA . VAL A 1 85 ? -4.087 -8.992 -7.485 1.00 94.62 85 VAL A CA 1
ATOM 649 C C 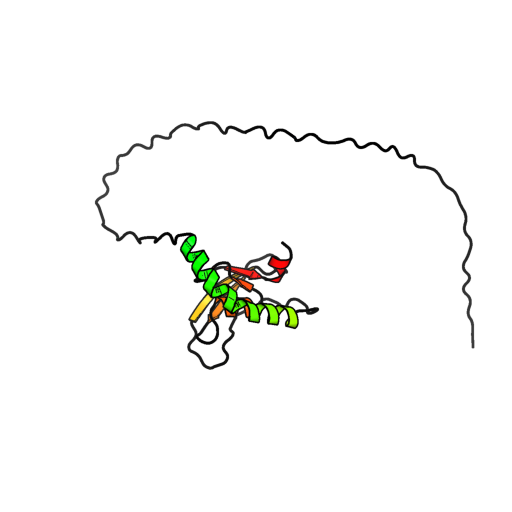. VAL A 1 85 ? -4.063 -7.908 -8.567 1.00 94.62 85 VAL A C 1
ATOM 651 O O . VAL A 1 85 ? -3.550 -8.140 -9.661 1.00 94.62 85 VAL A O 1
ATOM 654 N N . SER A 1 86 ? -4.538 -6.702 -8.249 1.00 92.19 86 SER A N 1
ATOM 655 C CA . SER A 1 86 ? -4.496 -5.549 -9.161 1.00 92.19 86 SER A CA 1
ATOM 656 C C . SER A 1 86 ? -3.064 -5.132 -9.514 1.00 92.19 86 SER A C 1
ATOM 658 O O . SER A 1 86 ? -2.769 -4.766 -10.651 1.00 92.19 86 SER A O 1
ATOM 660 N N . TYR A 1 87 ? -2.145 -5.207 -8.551 1.00 89.69 87 TYR A N 1
ATOM 661 C CA . TYR A 1 87 ? -0.721 -4.984 -8.786 1.00 89.69 87 TYR A CA 1
ATOM 662 C C . TYR A 1 87 ? -0.147 -6.011 -9.767 1.00 89.69 87 TYR A C 1
ATOM 664 O O . TYR A 1 87 ? 0.541 -5.615 -10.716 1.00 89.69 87 TYR A O 1
ATOM 672 N N . LEU A 1 88 ? -0.424 -7.303 -9.556 1.00 89.75 88 LEU A N 1
ATOM 673 C CA . LEU A 1 88 ? 0.089 -8.368 -10.416 1.00 89.75 88 LEU A CA 1
ATOM 674 C C . LEU A 1 88 ? -0.334 -8.123 -11.860 1.00 89.75 88 LEU A C 1
ATOM 676 O O . LEU A 1 88 ? 0.533 -8.045 -12.725 1.00 89.75 88 LEU A O 1
ATOM 680 N N . THR A 1 89 ? -1.625 -7.887 -12.103 1.00 91.25 89 THR A N 1
ATOM 681 C CA . THR A 1 89 ? -2.155 -7.636 -13.453 1.00 91.25 89 THR A CA 1
ATOM 682 C C . THR A 1 89 ? -1.573 -6.370 -14.080 1.00 91.25 89 THR A C 1
ATOM 684 O O . THR A 1 89 ? -1.167 -6.388 -15.242 1.00 91.25 89 THR A O 1
ATOM 687 N N . TRP A 1 90 ? -1.457 -5.274 -13.322 1.00 87.00 90 TRP A N 1
ATOM 688 C CA . TRP A 1 90 ? -0.927 -4.015 -13.849 1.00 87.00 90 TRP A CA 1
ATOM 689 C C . TRP A 1 90 ? 0.553 -4.101 -14.213 1.00 87.00 90 TRP A C 1
ATOM 691 O O . TRP A 1 90 ? 0.999 -3.371 -15.102 1.00 87.00 90 TRP A O 1
ATOM 701 N N . THR A 1 91 ? 1.331 -4.918 -13.505 1.00 85.81 91 THR A N 1
ATOM 702 C CA . THR A 1 91 ? 2.794 -4.948 -13.629 1.00 85.81 91 THR A CA 1
ATOM 703 C C . THR A 1 91 ? 3.327 -6.091 -14.480 1.00 85.81 91 THR A C 1
ATOM 705 O O . THR A 1 91 ? 4.528 -6.109 -14.756 1.00 85.81 91 THR A O 1
ATOM 708 N N . MET A 1 92 ? 2.456 -6.976 -14.981 1.00 85.56 92 MET A N 1
ATOM 709 C CA . MET A 1 92 ? 2.846 -8.015 -15.937 1.00 85.56 92 MET A CA 1
ATOM 710 C C . MET A 1 92 ? 3.558 -7.398 -17.144 1.00 85.56 92 MET A C 1
ATOM 712 O O . MET A 1 92 ? 3.008 -6.546 -17.842 1.00 85.56 92 MET A O 1
ATOM 716 N N . GLY A 1 93 ? 4.804 -7.819 -17.370 1.00 85.06 93 GLY A N 1
ATOM 717 C CA . GLY A 1 93 ? 5.612 -7.389 -18.514 1.00 85.06 93 GLY A CA 1
ATOM 718 C C . GLY A 1 93 ? 6.061 -5.924 -18.496 1.00 85.06 93 GLY A C 1
ATOM 719 O O . GLY A 1 93 ? 6.624 -5.466 -19.487 1.00 85.06 93 GLY A O 1
ATOM 720 N N . LYS A 1 94 ? 5.838 -5.172 -17.407 1.00 85.06 94 LYS A N 1
ATOM 721 C CA . LYS A 1 94 ? 6.262 -3.765 -17.308 1.00 85.06 94 LYS A CA 1
ATOM 722 C C . LYS A 1 94 ? 7.590 -3.624 -16.555 1.00 85.06 94 LYS A C 1
ATOM 724 O O . LYS A 1 94 ? 7.825 -4.363 -15.595 1.00 85.06 94 LYS A O 1
ATOM 729 N N . PRO A 1 95 ? 8.438 -2.648 -16.929 1.00 82.25 95 PRO A N 1
ATOM 730 C CA . PRO A 1 95 ? 9.648 -2.343 -16.175 1.00 82.25 95 PRO A CA 1
ATOM 731 C C . PRO A 1 95 ? 9.323 -1.866 -14.753 1.00 82.25 95 PRO A C 1
ATOM 733 O O . PRO A 1 95 ? 8.223 -1.376 -14.459 1.00 82.25 95 PRO A O 1
ATOM 736 N N . ILE A 1 96 ? 10.296 -2.023 -13.854 1.00 78.31 96 ILE A N 1
ATOM 737 C CA . ILE A 1 96 ? 10.189 -1.530 -12.482 1.00 78.31 96 ILE A CA 1
ATOM 738 C C . ILE A 1 96 ? 10.345 -0.001 -12.521 1.00 78.31 96 ILE A C 1
ATOM 740 O O . ILE A 1 96 ? 11.333 0.493 -13.059 1.00 78.31 96 ILE A O 1
ATOM 744 N N . PRO A 1 97 ? 9.378 0.768 -11.999 1.00 80.00 97 PRO A N 1
ATOM 745 C CA . PRO A 1 97 ? 9.497 2.209 -11.900 1.00 80.00 97 PRO A CA 1
ATOM 746 C C . PRO A 1 97 ? 10.475 2.581 -10.789 1.00 80.00 97 PRO A C 1
ATOM 748 O O . PRO A 1 97 ? 10.590 1.885 -9.779 1.00 80.00 97 PRO A O 1
ATOM 751 N N . THR A 1 98 ? 11.121 3.727 -10.959 1.00 86.25 98 THR A N 1
ATOM 752 C CA . THR A 1 98 ? 11.965 4.329 -9.929 1.00 86.25 98 THR A CA 1
ATOM 753 C C . THR A 1 98 ? 11.152 4.635 -8.664 1.00 86.25 98 THR A C 1
ATOM 755 O O . THR A 1 98 ? 9.986 5.031 -8.780 1.00 86.25 98 THR A O 1
ATOM 758 N N . PRO A 1 99 ? 11.750 4.517 -7.466 1.00 88.69 99 PRO A N 1
ATOM 759 C CA . PRO A 1 99 ? 11.111 4.882 -6.211 1.00 88.69 99 PRO A CA 1
ATOM 760 C C . PRO A 1 99 ? 10.560 6.313 -6.253 1.00 88.69 99 PRO A C 1
ATOM 762 O O . PRO A 1 99 ? 11.285 7.234 -6.642 1.00 88.69 99 PRO A O 1
ATOM 765 N N . PRO A 1 100 ? 9.296 6.532 -5.859 1.00 92.25 100 PRO A N 1
ATOM 766 C CA . PRO A 1 100 ? 8.740 7.874 -5.793 1.00 92.25 100 PRO A CA 1
ATOM 767 C C . PRO A 1 100 ? 9.349 8.656 -4.620 1.00 92.25 100 PRO A C 1
ATOM 769 O O . PRO A 1 100 ? 9.741 8.081 -3.605 1.00 92.25 100 PRO A O 1
ATOM 772 N N . SER A 1 101 ? 9.361 9.988 -4.720 1.00 94.31 101 SER A N 1
ATOM 773 C CA . SER A 1 101 ? 9.771 10.866 -3.613 1.00 94.31 101 SER A CA 1
ATOM 774 C C . SER A 1 101 ? 8.756 10.898 -2.465 1.00 94.31 101 SER A C 1
ATOM 776 O O . SER A 1 101 ? 9.124 11.218 -1.339 1.00 94.31 101 SER A O 1
ATOM 778 N N . ALA A 1 102 ? 7.490 10.560 -2.734 1.00 96.75 102 ALA A N 1
ATOM 779 C CA . ALA A 1 102 ? 6.428 10.421 -1.745 1.00 96.75 102 ALA A CA 1
ATOM 780 C C . ALA A 1 102 ? 5.308 9.497 -2.245 1.00 96.75 102 ALA A C 1
ATOM 782 O O . ALA A 1 102 ? 5.078 9.381 -3.449 1.00 96.75 102 ALA A O 1
ATOM 783 N N . MET A 1 103 ? 4.571 8.874 -1.323 1.00 96.62 103 MET A N 1
ATOM 784 C CA . MET A 1 103 ? 3.499 7.927 -1.649 1.00 96.62 103 MET A CA 1
ATOM 785 C C . MET A 1 103 ? 2.158 8.358 -1.062 1.00 96.62 103 MET A C 1
ATOM 787 O O . MET A 1 103 ? 2.059 8.707 0.112 1.00 96.62 103 MET A O 1
ATOM 791 N N . SER A 1 104 ? 1.098 8.282 -1.863 1.00 96.12 104 SER A N 1
ATOM 792 C CA . SER A 1 104 ? -0.284 8.434 -1.402 1.00 96.12 104 SER A CA 1
ATOM 793 C C . SER A 1 104 ? -1.230 7.597 -2.262 1.00 96.12 104 SER A C 1
ATOM 795 O O . SER A 1 104 ? -0.896 7.243 -3.396 1.00 96.12 104 SER A O 1
ATOM 797 N N . HIS A 1 105 ? -2.39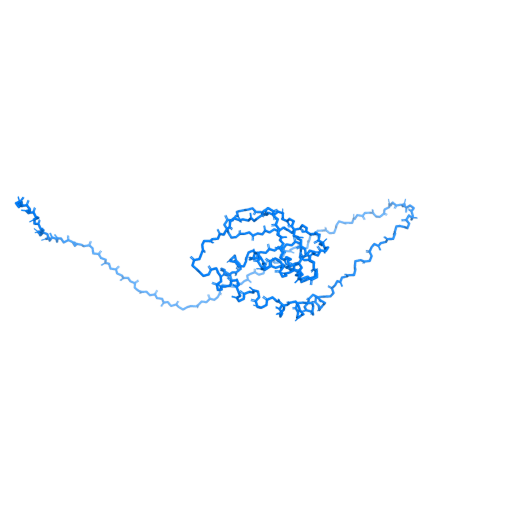5 7.255 -1.713 1.00 94.75 105 HIS A N 1
ATOM 798 C CA . HIS A 1 105 ? -3.481 6.616 -2.457 1.00 94.75 105 HIS A CA 1
ATOM 799 C C . HIS A 1 105 ? -4.836 7.086 -1.916 1.00 94.75 105 HIS A C 1
ATOM 801 O O . HIS A 1 105 ? -5.602 6.336 -1.318 1.00 94.75 105 HIS A O 1
ATOM 807 N N . CYS A 1 106 ? -5.097 8.386 -2.034 1.00 93.94 106 CYS A N 1
ATOM 808 C CA . CYS A 1 106 ? -6.344 8.977 -1.568 1.00 93.94 106 CYS A CA 1
ATOM 809 C C . CYS A 1 106 ? -7.277 9.230 -2.754 1.00 93.94 106 CYS A C 1
ATOM 811 O O . CYS A 1 106 ? -6.895 9.901 -3.705 1.00 93.94 106 CYS A O 1
ATOM 813 N N . MET A 1 107 ? -8.512 8.732 -2.679 1.00 89.94 107 MET A N 1
ATOM 814 C CA . MET A 1 107 ? -9.513 8.914 -3.739 1.00 89.94 107 MET A CA 1
ATOM 815 C C . MET A 1 107 ? -10.305 10.226 -3.608 1.00 89.94 107 MET A C 1
ATOM 817 O O . MET A 1 107 ? -11.184 10.488 -4.419 1.00 89.94 107 MET A O 1
ATOM 821 N N . GLN A 1 108 ? -10.066 11.010 -2.552 1.00 92.06 108 GLN A N 1
ATOM 822 C CA . GLN A 1 108 ? -10.863 12.179 -2.152 1.00 92.06 108 GLN A CA 1
ATOM 823 C C . GLN A 1 108 ? -9.965 13.267 -1.529 1.00 92.06 108 GLN A C 1
ATOM 825 O O . GLN A 1 108 ? -8.779 13.047 -1.303 1.00 92.06 108 GLN A O 1
ATOM 830 N N . ALA A 1 109 ? -10.512 14.423 -1.154 1.00 91.44 109 ALA A N 1
ATOM 831 C CA . ALA A 1 109 ? -9.780 15.454 -0.401 1.00 91.44 109 ALA A CA 1
ATOM 832 C C . ALA A 1 109 ? -9.764 15.166 1.121 1.00 91.44 109 ALA A C 1
ATOM 834 O O . ALA A 1 109 ? -10.335 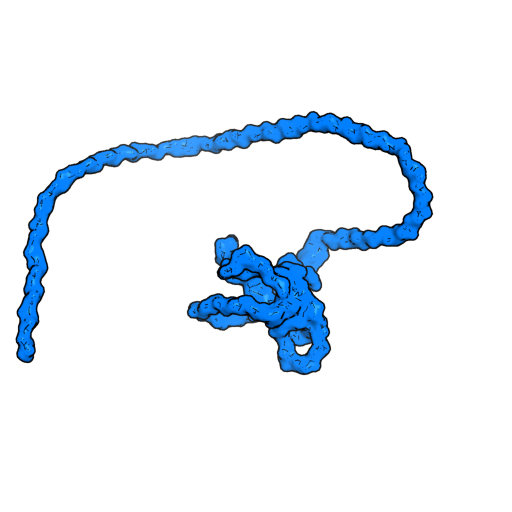15.906 1.921 1.00 91.44 109 ALA A O 1
ATOM 835 N N . CYS A 1 110 ? -9.165 14.045 1.543 1.00 95.94 110 CYS A N 1
ATOM 836 C CA . CYS A 1 110 ? -9.121 13.662 2.961 1.00 95.94 110 CYS A CA 1
ATOM 837 C C . CYS A 1 110 ? -8.002 14.367 3.739 1.00 95.94 110 CYS A C 1
ATOM 839 O O . CYS A 1 110 ? -6.916 14.595 3.215 1.00 95.94 110 CYS A O 1
ATOM 841 N N . LYS A 1 111 ? -8.209 14.568 5.048 1.00 96.56 111 LYS A N 1
ATOM 842 C CA . LYS A 1 111 ? -7.107 14.839 5.982 1.00 96.56 111 LYS A CA 1
ATOM 843 C C . LYS A 1 111 ? -6.174 13.624 6.035 1.00 96.56 111 LYS A C 1
ATOM 845 O O . LYS A 1 111 ? -6.630 12.507 6.292 1.00 96.56 111 LYS A O 1
ATOM 850 N N . THR A 1 112 ? -4.884 13.847 5.807 1.00 96.44 112 THR A N 1
ATOM 851 C CA . THR A 1 112 ? -3.869 12.789 5.740 1.00 96.44 112 THR A CA 1
ATOM 852 C C . THR A 1 112 ? -3.032 12.705 7.009 1.00 96.44 112 THR A C 1
ATOM 854 O O . THR A 1 112 ? -2.704 13.718 7.627 1.00 96.44 112 THR A O 1
ATOM 857 N N . LYS A 1 113 ? -2.628 11.485 7.359 1.00 96.88 113 LYS A N 1
ATOM 858 C CA . LYS A 1 113 ? -1.570 11.200 8.325 1.00 96.88 113 LYS A CA 1
ATOM 859 C C . LYS A 1 113 ? -0.296 10.839 7.567 1.00 96.88 113 LYS A C 1
ATOM 861 O O . LYS A 1 113 ? -0.306 9.912 6.757 1.00 96.88 113 LYS A O 1
ATOM 866 N N . THR A 1 114 ? 0.790 11.539 7.870 1.00 97.50 114 THR A N 1
ATOM 867 C CA . THR A 1 114 ? 2.115 11.277 7.298 1.00 97.50 114 THR A CA 1
ATOM 868 C C . THR A 1 114 ? 2.870 10.259 8.147 1.00 97.50 114 THR A C 1
ATOM 870 O O . THR A 1 114 ? 2.821 10.292 9.379 1.00 97.50 114 THR A O 1
ATOM 873 N N . SER A 1 115 ? 3.570 9.332 7.508 1.00 97.38 115 SER A N 1
ATOM 874 C CA . SER A 1 115 ? 4.494 8.395 8.150 1.00 97.38 115 SER A CA 1
ATOM 875 C C . SER A 1 115 ? 5.705 8.211 7.250 1.00 97.38 115 SER A C 1
ATOM 877 O O . SER A 1 115 ? 5.544 8.002 6.056 1.00 97.38 115 SER A O 1
ATOM 879 N N . VAL A 1 116 ? 6.911 8.314 7.800 1.00 98.00 116 VAL A N 1
ATOM 880 C CA . VAL A 1 116 ? 8.138 8.046 7.041 1.00 98.00 116 VAL A CA 1
ATOM 881 C C . VAL A 1 116 ? 8.441 6.558 7.143 1.00 98.00 116 VAL A C 1
ATOM 883 O O . VAL A 1 116 ? 8.494 6.020 8.250 1.00 98.00 116 VAL A O 1
ATOM 886 N N . VAL A 1 117 ? 8.607 5.900 5.997 1.00 98.12 117 VAL A N 1
ATOM 887 C CA . VAL A 1 117 ? 8.863 4.459 5.908 1.00 98.12 117 VAL A CA 1
ATOM 888 C C . VAL A 1 117 ? 10.179 4.228 5.181 1.00 98.12 117 VAL A C 1
ATOM 890 O O . VAL A 1 117 ? 10.412 4.782 4.106 1.00 98.12 117 VAL A O 1
ATOM 893 N N . VAL A 1 118 ? 11.031 3.392 5.765 1.00 97.62 118 VAL A N 1
ATOM 894 C CA . VAL A 1 118 ? 12.281 2.950 5.145 1.00 97.62 118 VAL A CA 1
ATOM 895 C C . VAL A 1 118 ? 11.966 1.826 4.160 1.00 97.62 118 VAL A C 1
ATOM 897 O O . VAL A 1 118 ? 11.444 0.778 4.536 1.00 97.62 118 VAL A O 1
ATOM 900 N N . CYS A 1 119 ? 12.248 2.050 2.885 1.00 96.38 119 CYS A N 1
ATOM 901 C CA . CYS A 1 119 ? 11.864 1.160 1.798 1.00 96.38 119 CYS A CA 1
ATOM 902 C C . CYS A 1 119 ? 13.100 0.517 1.166 1.00 96.38 119 CYS A C 1
ATOM 904 O O . CYS A 1 119 ? 14.075 1.216 0.881 1.00 96.38 119 CYS A O 1
ATOM 906 N N . LEU A 1 120 ? 13.029 -0.789 0.907 1.00 93.94 120 LEU A N 1
ATOM 907 C CA . LEU A 1 120 ? 14.043 -1.531 0.155 1.00 93.94 120 LEU A CA 1
ATOM 908 C C . LEU A 1 120 ? 13.467 -1.985 -1.191 1.00 93.94 120 LEU A C 1
ATOM 910 O O . LEU A 1 120 ? 12.485 -2.731 -1.230 1.00 93.94 120 LEU A O 1
ATOM 914 N N . TYR A 1 121 ? 14.079 -1.545 -2.288 1.00 91.81 121 TYR A N 1
ATOM 915 C CA . TYR A 1 121 ? 13.665 -1.880 -3.653 1.00 91.81 121 TYR A CA 1
ATOM 916 C C . TYR A 1 121 ? 14.626 -2.877 -4.296 1.00 91.81 121 TYR A C 1
ATOM 918 O O . TYR A 1 121 ? 15.809 -2.869 -3.990 1.00 91.81 121 TYR A O 1
ATOM 926 N N . PHE A 1 122 ? 14.116 -3.706 -5.209 1.00 86.31 122 PHE A N 1
ATOM 927 C CA . PHE A 1 122 ? 14.901 -4.746 -5.882 1.00 86.31 122 PHE A CA 1
ATOM 928 C C . PHE A 1 122 ? 16.126 -4.202 -6.646 1.00 86.31 122 PHE A C 1
ATOM 930 O O . PHE A 1 122 ? 17.213 -4.744 -6.502 1.00 86.31 122 PHE A O 1
ATOM 937 N N . ASP A 1 123 ? 15.972 -3.107 -7.399 1.00 82.38 123 ASP A N 1
ATOM 938 C CA . ASP A 1 123 ? 17.052 -2.541 -8.231 1.00 82.38 123 ASP A CA 1
ATOM 939 C C . ASP A 1 123 ? 17.947 -1.530 -7.488 1.00 82.38 123 ASP A C 1
ATOM 941 O O . ASP A 1 123 ? 18.851 -0.944 -8.083 1.00 82.38 123 ASP A O 1
ATOM 945 N N . HIS A 1 124 ? 17.695 -1.278 -6.198 1.00 79.12 124 HIS A N 1
ATOM 946 C CA . HIS A 1 124 ? 18.428 -0.276 -5.424 1.00 79.12 124 HIS A CA 1
ATOM 947 C C . HIS A 1 124 ? 19.265 -0.944 -4.337 1.00 79.12 124 HIS A C 1
ATOM 949 O O . HIS A 1 124 ? 18.745 -1.624 -3.459 1.00 79.12 124 HIS A O 1
ATOM 955 N N . THR A 1 125 ? 20.570 -0.676 -4.348 1.00 75.56 125 THR A N 1
ATOM 956 C CA . THR A 1 125 ? 21.524 -1.168 -3.339 1.00 75.56 125 THR A CA 1
ATOM 957 C C . THR A 1 125 ? 21.418 -0.448 -1.989 1.00 75.56 125 THR A C 1
ATOM 959 O O . THR A 1 125 ? 22.150 -0.780 -1.060 1.00 75.56 125 THR A O 1
ATOM 962 N N . TYR A 1 126 ? 20.527 0.541 -1.858 1.00 82.88 126 TYR A N 1
ATOM 963 C CA . TYR A 1 126 ? 20.375 1.372 -0.666 1.00 82.88 126 TYR A CA 1
ATOM 964 C C . TYR A 1 126 ? 18.910 1.524 -0.242 1.00 82.88 126 TYR A C 1
ATOM 966 O O . TYR A 1 126 ? 17.980 1.362 -1.033 1.00 82.88 126 TYR A O 1
ATOM 974 N N . PHE A 1 127 ? 18.717 1.864 1.034 1.00 91.62 127 PHE A N 1
ATOM 975 C CA . PHE A 1 127 ? 17.405 2.122 1.621 1.00 91.62 127 PHE A CA 1
ATOM 976 C C . PHE A 1 127 ? 16.930 3.551 1.339 1.00 91.62 127 PHE A C 1
ATOM 978 O O . PHE A 1 127 ? 17.688 4.509 1.493 1.00 91.62 127 PHE A O 1
ATOM 985 N N . CYS A 1 128 ? 15.648 3.705 1.012 1.00 93.69 128 CYS A N 1
ATOM 986 C CA . CYS A 1 128 ? 15.020 5.007 0.785 1.00 93.69 128 CYS A CA 1
ATOM 987 C C . CYS A 1 128 ? 14.027 5.332 1.905 1.00 93.69 128 CYS A C 1
ATOM 989 O O . CYS A 1 128 ? 13.065 4.595 2.110 1.00 93.69 128 CYS A O 1
ATOM 991 N N . SER A 1 129 ? 14.201 6.463 2.587 1.00 96.56 129 SER A N 1
ATOM 992 C CA . SER A 1 129 ? 13.197 6.987 3.522 1.00 96.56 129 SER A CA 1
ATOM 993 C C . SER A 1 129 ? 12.147 7.784 2.757 1.00 96.56 129 SER A C 1
ATOM 995 O O . SER A 1 129 ? 12.430 8.885 2.289 1.00 96.56 129 SER A O 1
ATOM 997 N N . ILE A 1 130 ? 10.939 7.235 2.623 1.00 97.19 130 ILE A N 1
ATOM 998 C CA . ILE A 1 130 ? 9.873 7.831 1.810 1.00 97.19 130 ILE A CA 1
ATOM 999 C C . ILE A 1 130 ? 8.711 8.266 2.717 1.00 97.19 130 ILE A C 1
ATOM 1001 O O . ILE A 1 130 ? 8.225 7.461 3.519 1.00 97.19 130 ILE A O 1
ATOM 1005 N N . PRO A 1 131 ? 8.232 9.520 2.620 1.00 98.06 131 PRO A N 1
ATOM 1006 C CA . PRO A 1 131 ? 7.002 9.943 3.272 1.00 98.06 131 PRO A CA 1
ATOM 1007 C C . PRO A 1 131 ? 5.785 9.284 2.614 1.00 98.06 131 PRO A C 1
ATOM 1009 O O . PRO A 1 131 ? 5.584 9.341 1.399 1.00 98.06 131 PRO A O 1
ATOM 1012 N N . VAL A 1 132 ? 4.943 8.682 3.447 1.00 98.00 132 VAL A N 1
ATOM 1013 C CA . VAL A 1 132 ? 3.707 8.010 3.056 1.00 98.00 132 VAL A CA 1
ATOM 1014 C C . VAL A 1 132 ? 2.521 8.712 3.694 1.00 98.00 132 VAL A C 1
ATOM 1016 O O . VAL A 1 132 ? 2.449 8.866 4.916 1.00 98.00 132 VAL A O 1
ATOM 1019 N N . TYR A 1 133 ? 1.572 9.117 2.861 1.00 97.50 133 TYR A N 1
ATOM 1020 C CA . TYR A 1 133 ? 0.336 9.760 3.275 1.00 97.50 133 TYR A CA 1
ATOM 1021 C C . TYR A 1 133 ? -0.796 8.738 3.265 1.00 97.50 133 TYR A C 1
ATOM 1023 O O . TYR A 1 133 ? -1.196 8.233 2.215 1.00 97.50 133 TYR A O 1
ATOM 1031 N N . SER A 1 134 ? -1.321 8.452 4.451 1.00 96.69 134 SER A N 1
ATOM 1032 C CA . SER A 1 134 ? -2.469 7.566 4.660 1.00 96.69 134 SER A CA 1
ATOM 1033 C C . SER A 1 134 ? -3.687 8.367 5.105 1.00 96.69 134 SER A C 1
ATOM 1035 O O . SER A 1 134 ? -3.564 9.463 5.660 1.00 96.69 134 SER A O 1
ATOM 1037 N N . CYS A 1 135 ? -4.880 7.844 4.857 1.00 96.62 135 CYS A N 1
ATOM 1038 C CA . CYS A 1 135 ? -6.127 8.491 5.251 1.00 96.62 135 CYS A CA 1
ATOM 1039 C C . CYS A 1 135 ? -7.235 7.446 5.432 1.00 96.62 135 CYS A C 1
ATOM 1041 O O . CYS A 1 135 ? -6.991 6.245 5.376 1.00 96.62 135 CYS A O 1
ATOM 1043 N N . LYS A 1 136 ? -8.478 7.899 5.621 1.00 95.81 136 LYS A N 1
ATOM 1044 C CA . LYS A 1 136 ? -9.640 7.004 5.721 1.00 95.81 136 LYS A CA 1
ATOM 1045 C C . LYS A 1 136 ? -9.929 6.196 4.445 1.00 95.81 136 LYS A C 1
ATOM 1047 O O . LYS A 1 136 ? -10.617 5.191 4.535 1.00 95.81 136 LYS A O 1
ATOM 1052 N N . CYS A 1 137 ? -9.443 6.632 3.278 1.00 95.38 137 CYS A N 1
ATOM 1053 C CA . CYS A 1 137 ? -9.624 5.909 2.012 1.00 95.38 137 CYS A CA 1
ATOM 1054 C 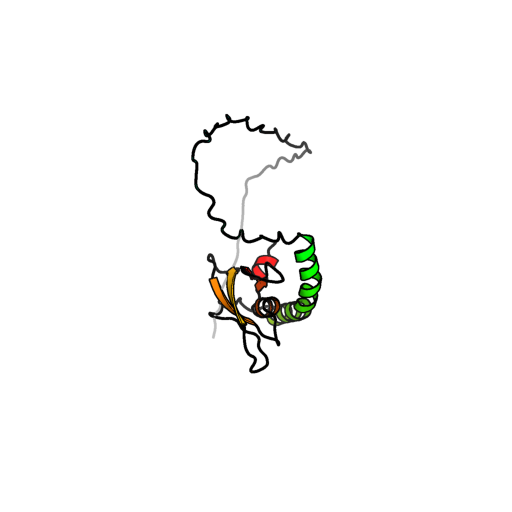C . CYS A 1 137 ? -8.632 4.756 1.843 1.00 95.38 137 CYS A C 1
ATOM 1056 O O . CYS A 1 137 ? -8.971 3.762 1.216 1.00 95.38 137 CYS A O 1
ATOM 1058 N N . ALA A 1 138 ? -7.415 4.908 2.368 1.00 95.75 138 ALA A N 1
ATOM 1059 C CA . ALA A 1 138 ? -6.364 3.908 2.268 1.00 95.75 138 ALA A CA 1
ATOM 1060 C C . ALA A 1 138 ? -5.477 3.967 3.511 1.00 95.75 138 ALA A C 1
ATOM 1062 O O . ALA A 1 138 ? -4.841 4.988 3.814 1.00 95.75 138 ALA A O 1
ATOM 1063 N N . SER A 1 139 ? -5.434 2.848 4.226 1.00 96.38 139 SER A N 1
ATOM 1064 C CA . SER A 1 139 ? -4.537 2.653 5.359 1.00 96.38 139 SER A CA 1
ATOM 1065 C C . SER A 1 139 ? -3.074 2.623 4.907 1.00 96.38 139 SER A C 1
ATOM 1067 O O . SER A 1 139 ? -2.765 2.401 3.738 1.00 96.38 139 SER A O 1
ATOM 1069 N N . LEU A 1 140 ? -2.145 2.828 5.843 1.00 97.06 140 LEU A N 1
ATOM 1070 C CA . LEU A 1 140 ? -0.713 2.820 5.541 1.00 97.06 140 LEU A CA 1
ATOM 1071 C C . LEU A 1 140 ? -0.239 1.511 4.856 1.00 97.06 140 LEU A C 1
ATOM 1073 O O . LEU A 1 140 ? 0.430 1.620 3.829 1.00 97.06 140 LEU A O 1
ATOM 1077 N N . PRO A 1 141 ? -0.623 0.299 5.318 1.00 97.12 141 PRO A N 1
ATOM 1078 C CA . PRO A 1 141 ? -0.347 -0.953 4.601 1.00 97.12 141 PRO A CA 1
ATOM 1079 C C . PRO A 1 141 ? -0.866 -0.976 3.158 1.00 97.12 141 PRO A C 1
ATOM 1081 O O . PRO A 1 141 ? -0.162 -1.428 2.259 1.00 97.12 141 PRO A O 1
ATOM 1084 N N . GLN A 1 142 ? -2.077 -0.461 2.926 1.00 96.69 142 GLN A N 1
ATOM 1085 C CA . GLN A 1 142 ? -2.681 -0.423 1.593 1.00 96.69 142 GLN A CA 1
ATOM 1086 C C . GLN A 1 142 ? -1.925 0.529 0.665 1.00 96.69 142 GLN A C 1
ATOM 1088 O O . GLN A 1 142 ? -1.612 0.155 -0.462 1.00 96.69 142 GLN A O 1
ATOM 1093 N N . VAL A 1 143 ? -1.573 1.732 1.140 1.00 97.12 143 VAL A N 1
ATOM 1094 C CA . VAL A 1 143 ? -0.773 2.685 0.353 1.00 97.12 143 VAL A CA 1
ATOM 1095 C C . VAL A 1 143 ? 0.571 2.065 -0.024 1.00 97.12 143 VAL A C 1
ATOM 1097 O O . VAL A 1 143 ? 0.942 2.114 -1.192 1.00 97.12 143 VAL A O 1
ATOM 1100 N N . LEU A 1 144 ? 1.276 1.433 0.920 1.00 97.25 144 LEU A N 1
ATOM 1101 C CA . LEU A 1 144 ? 2.540 0.750 0.624 1.00 97.25 144 LEU A CA 1
ATOM 1102 C C . LEU A 1 144 ? 2.367 -0.289 -0.491 1.00 97.25 144 LEU A C 1
ATOM 1104 O O . LEU A 1 144 ? 3.141 -0.293 -1.450 1.00 97.25 144 LEU A O 1
ATOM 1108 N N . LEU A 1 145 ? 1.309 -1.099 -0.431 1.00 96.12 145 LEU A N 1
ATOM 1109 C CA . LEU A 1 145 ? 1.089 -2.149 -1.419 1.00 96.12 145 LEU A CA 1
ATOM 1110 C C . LEU A 1 145 ? 0.676 -1.618 -2.798 1.00 96.12 145 LEU A C 1
ATOM 1112 O O . LEU A 1 145 ? 1.143 -2.143 -3.808 1.00 96.12 145 LEU A O 1
ATOM 1116 N N . HIS A 1 146 ? -0.103 -0.533 -2.863 1.00 94.56 146 HIS A N 1
ATOM 1117 C CA . HIS A 1 146 ? -0.366 0.181 -4.122 1.00 94.56 146 HIS A CA 1
ATOM 1118 C C . HIS A 1 146 ? 0.927 0.661 -4.793 1.00 94.56 146 HIS A C 1
ATOM 1120 O O . HIS A 1 146 ? 1.028 0.680 -6.021 1.00 94.56 146 HIS A O 1
ATOM 1126 N N . HIS A 1 147 ? 1.933 0.998 -3.987 1.00 94.19 147 HIS A N 1
ATOM 1127 C CA . HIS A 1 147 ? 3.275 1.377 -4.429 1.00 94.19 147 HIS A CA 1
ATOM 1128 C C . HIS A 1 147 ? 4.261 0.198 -4.436 1.00 94.19 147 HIS A C 1
ATOM 1130 O O . HIS A 1 147 ? 5.472 0.395 -4.501 1.00 94.19 147 HIS A O 1
ATOM 1136 N N . ARG A 1 148 ? 3.746 -1.041 -4.480 1.00 93.88 148 ARG A N 1
ATOM 1137 C CA . ARG A 1 148 ? 4.512 -2.284 -4.698 1.00 93.88 148 ARG A CA 1
ATOM 1138 C C . ARG A 1 148 ? 5.477 -2.618 -3.562 1.00 93.88 148 ARG A C 1
ATOM 1140 O O . ARG A 1 148 ? 6.473 -3.311 -3.779 1.00 93.88 148 ARG A O 1
ATOM 1147 N N . LEU A 1 149 ? 5.177 -2.145 -2.360 1.00 95.50 149 LEU A N 1
ATOM 1148 C CA . LEU A 1 149 ? 5.922 -2.414 -1.142 1.00 95.50 149 LEU A CA 1
ATOM 1149 C C . LEU A 1 149 ? 5.053 -3.217 -0.174 1.00 95.50 149 LEU A C 1
ATOM 1151 O O . LEU A 1 149 ? 3.926 -2.841 0.138 1.00 95.50 149 LEU A O 1
ATOM 1155 N N . PHE A 1 150 ? 5.590 -4.311 0.340 1.00 96.50 150 PHE A N 1
ATOM 1156 C CA . PHE A 1 150 ? 4.964 -5.089 1.390 1.00 96.50 150 PHE A CA 1
ATOM 1157 C C . PHE A 1 150 ? 5.415 -4.565 2.766 1.00 96.50 150 PHE A C 1
ATOM 1159 O O . PHE A 1 150 ? 6.623 -4.481 3.020 1.00 96.50 150 PHE A O 1
ATOM 1166 N N . PRO A 1 151 ? 4.486 -4.183 3.660 1.00 96.94 151 PRO A N 1
ATOM 1167 C CA . PRO A 1 151 ? 4.830 -3.716 5.000 1.00 96.94 151 PRO A CA 1
ATOM 1168 C C . PRO A 1 151 ? 5.433 -4.842 5.847 1.00 96.94 151 PRO A C 1
ATOM 1170 O O . PRO A 1 151 ? 4.949 -5.968 5.820 1.00 96.94 151 PRO A O 1
ATOM 1173 N N . THR A 1 152 ? 6.432 -4.539 6.678 1.00 95.56 152 THR A N 1
ATOM 1174 C CA . THR A 1 152 ? 7.004 -5.532 7.614 1.00 95.56 152 THR A CA 1
ATOM 1175 C C . THR A 1 152 ? 6.247 -5.625 8.946 1.00 95.56 152 THR A C 1
ATOM 1177 O O . THR A 1 152 ? 6.521 -6.499 9.764 1.00 95.56 152 THR A O 1
ATOM 1180 N N . SER A 1 153 ? 5.280 -4.731 9.182 1.00 93.88 153 SER A N 1
ATOM 1181 C CA . SER A 1 153 ? 4.420 -4.707 10.371 1.00 93.88 153 SER A CA 1
ATOM 1182 C C . SER A 1 153 ? 3.003 -4.263 9.990 1.00 93.88 153 SER A C 1
ATOM 1184 O O . SER A 1 153 ? 2.863 -3.343 9.181 1.00 93.88 153 SER A O 1
ATOM 1186 N N . PRO A 1 154 ? 1.946 -4.861 10.567 1.00 92.44 154 PRO A N 1
ATOM 1187 C CA . PRO A 1 154 ? 0.575 -4.606 10.136 1.00 92.44 154 PRO A CA 1
ATOM 1188 C C . PRO A 1 154 ? 0.015 -3.282 10.674 1.00 92.44 154 PRO A C 1
ATOM 1190 O O . PRO A 1 154 ? -0.786 -2.635 10.007 1.00 92.44 154 PRO A O 1
ATOM 1193 N N . SER A 1 155 ? 0.423 -2.861 11.876 1.00 89.19 155 SER A N 1
ATOM 1194 C CA . SER A 1 155 ? -0.130 -1.681 12.560 1.00 89.19 155 SER A CA 1
ATOM 1195 C C . SER A 1 155 ? 0.744 -0.437 12.422 1.00 89.19 155 SER A C 1
ATOM 1197 O O . SER A 1 155 ? 0.232 0.679 12.317 1.00 89.19 155 SER A O 1
ATOM 1199 N N . GLN A 1 156 ? 2.065 -0.613 12.428 1.00 89.12 156 GLN A N 1
ATOM 1200 C CA . GLN A 1 156 ? 3.025 0.481 12.333 1.00 89.12 156 GLN A CA 1
ATOM 1201 C C . GLN A 1 156 ? 4.237 0.058 11.492 1.00 89.12 156 GLN A C 1
ATOM 1203 O O . GLN A 1 156 ? 5.329 -0.142 12.033 1.00 89.12 156 GLN A O 1
ATOM 1208 N N . PRO A 1 157 ? 4.068 -0.101 10.170 1.00 92.50 157 PRO A N 1
ATOM 1209 C CA . PRO A 1 157 ? 5.192 -0.358 9.284 1.00 92.50 157 PRO A CA 1
ATOM 1210 C C . PRO A 1 157 ? 6.145 0.836 9.305 1.00 92.50 157 PRO A C 1
ATOM 1212 O O . PRO A 1 157 ? 5.806 1.936 8.875 1.00 92.50 157 PRO A O 1
ATOM 1215 N N . ARG A 1 158 ? 7.345 0.608 9.842 1.00 96.25 158 ARG A N 1
ATOM 1216 C CA . ARG A 1 158 ? 8.489 1.530 9.739 1.00 96.25 158 ARG A CA 1
ATOM 1217 C C . ARG A 1 158 ? 9.427 1.134 8.607 1.00 96.25 158 ARG A C 1
ATOM 1219 O O . ARG A 1 158 ? 10.235 1.947 8.172 1.00 96.25 158 ARG A O 1
ATOM 1226 N N . MET A 1 159 ? 9.285 -0.101 8.131 1.00 97.25 159 MET A N 1
ATOM 1227 C CA . MET A 1 159 ? 9.987 -0.631 6.978 1.00 97.25 159 MET A CA 1
ATOM 1228 C C . MET A 1 159 ? 9.003 -1.293 6.016 1.00 97.25 159 MET A C 1
ATOM 1230 O O . MET A 1 159 ? 7.956 -1.805 6.432 1.00 97.25 159 MET A O 1
ATOM 1234 N N . ALA A 1 160 ? 9.356 -1.288 4.737 1.00 97.31 160 ALA A N 1
ATOM 1235 C CA . ALA A 1 160 ? 8.638 -2.017 3.707 1.00 97.31 160 ALA A CA 1
ATOM 1236 C C . ALA A 1 160 ? 9.608 -2.541 2.642 1.00 97.31 160 ALA A C 1
ATOM 1238 O O . ALA A 1 160 ? 10.616 -1.905 2.329 1.00 97.31 160 ALA A O 1
ATOM 1239 N N . LEU A 1 161 ? 9.303 -3.711 2.095 1.00 95.69 161 LEU A N 1
ATOM 1240 C CA . LEU A 1 161 ? 10.145 -4.403 1.120 1.00 95.69 161 LEU A CA 1
ATOM 1241 C C . LEU A 1 161 ? 9.427 -4.448 -0.218 1.00 95.69 161 LEU A C 1
ATOM 1243 O O . LEU A 1 161 ? 8.223 -4.684 -0.249 1.00 95.69 161 LEU A O 1
ATOM 1247 N N . SER A 1 162 ? 10.125 -4.244 -1.332 1.00 93.62 162 SER A N 1
ATOM 1248 C CA . SER A 1 162 ? 9.468 -4.367 -2.632 1.00 93.62 162 SER A CA 1
ATOM 1249 C C . SER A 1 162 ? 8.908 -5.772 -2.817 1.00 93.62 162 SER A C 1
ATOM 1251 O O . SER A 1 162 ? 9.583 -6.767 -2.561 1.00 93.62 162 SER A O 1
ATOM 1253 N N . VAL A 1 163 ? 7.667 -5.851 -3.289 1.00 93.06 163 VAL A N 1
ATOM 1254 C CA . VAL A 1 163 ? 6.997 -7.123 -3.581 1.00 93.06 163 VAL A CA 1
ATOM 1255 C C . VAL A 1 163 ? 7.818 -7.943 -4.573 1.00 93.06 163 VAL A C 1
ATOM 1257 O O . VAL A 1 163 ? 7.907 -9.158 -4.453 1.00 93.06 163 VAL A O 1
ATOM 1260 N N . LYS A 1 164 ? 8.479 -7.267 -5.520 1.00 89.81 164 LYS A N 1
ATOM 1261 C CA . LYS A 1 164 ? 9.369 -7.924 -6.468 1.00 89.81 164 LYS A CA 1
ATOM 1262 C C . LYS A 1 164 ? 10.567 -8.577 -5.782 1.00 89.81 164 LYS A C 1
ATOM 1264 O O . LYS A 1 164 ? 10.845 -9.714 -6.113 1.00 89.81 164 LYS A O 1
ATOM 1269 N N . LEU A 1 165 ? 11.223 -7.907 -4.828 1.00 90.81 165 LEU A N 1
ATOM 1270 C CA . LEU A 1 165 ? 12.298 -8.513 -4.031 1.00 90.81 165 LEU A CA 1
ATOM 1271 C C . LEU A 1 165 ? 11.804 -9.753 -3.279 1.00 90.81 165 LEU A C 1
ATOM 1273 O O . LEU A 1 165 ? 12.487 -10.769 -3.282 1.00 90.81 165 LEU A O 1
ATOM 1277 N N . LEU A 1 166 ? 10.610 -9.683 -2.683 1.00 91.56 166 LEU A N 1
ATOM 1278 C CA . LEU A 1 166 ? 10.015 -10.825 -1.987 1.00 91.56 166 LEU A CA 1
ATOM 1279 C C . LEU A 1 166 ? 9.700 -11.998 -2.921 1.00 91.56 166 LEU A C 1
ATOM 1281 O O . LEU A 1 166 ? 9.795 -13.129 -2.487 1.00 91.56 166 LEU A O 1
ATOM 1285 N N . ALA A 1 167 ? 9.366 -11.756 -4.190 1.00 87.81 167 ALA A N 1
ATOM 1286 C CA . ALA A 1 167 ? 9.066 -12.820 -5.150 1.00 87.81 167 ALA A CA 1
ATOM 1287 C C . ALA A 1 167 ? 10.295 -13.645 -5.591 1.00 87.81 167 ALA A C 1
ATOM 1289 O O . ALA A 1 167 ? 10.126 -14.637 -6.296 1.00 87.81 167 ALA A O 1
ATOM 1290 N N . PHE A 1 168 ? 11.516 -13.235 -5.225 1.00 83.81 168 PHE A N 1
ATOM 1291 C CA . PHE A 1 168 ? 12.741 -14.000 -5.494 1.00 83.81 168 PHE A CA 1
ATOM 1292 C C . PHE A 1 168 ? 13.077 -15.039 -4.411 1.00 83.81 168 PHE A C 1
ATOM 1294 O O . PHE A 1 168 ? 14.015 -15.809 -4.616 1.00 83.81 168 PHE A O 1
ATOM 1301 N N . TYR A 1 169 ? 12.347 -15.059 -3.290 1.00 75.31 169 TYR A N 1
ATOM 1302 C CA . TYR A 1 169 ? 12.567 -15.949 -2.143 1.00 75.31 169 TYR A CA 1
ATOM 1303 C C . TYR A 1 169 ? 11.283 -16.698 -1.780 1.00 75.31 169 TYR A C 1
ATOM 1305 O O . TYR A 1 169 ? 11.405 -17.862 -1.343 1.00 75.31 169 TYR A O 1
#

Radius of gyration: 30.82 Å; chains: 1; bounding box: 52×60×109 Å

Organism: NCBI:txid765257